Protein AF-A0A840IPG3-F1 (afdb_monomer)

InterPro domains:
  IPR012951 Berberine/berberine-like [PF08031] (21-59)
  IPR016169 FAD-binding, type PCMH, subdomain 2 [G3DSA:3.30.465.10] (33-58)

Structure (mmCIF, N/CA/C/O backbone):
data_AF-A0A840IPG3-F1
#
_entry.id   AF-A0A840IPG3-F1
#
loop_
_atom_site.group_PDB
_atom_site.id
_atom_site.type_symbol
_atom_site.label_atom_id
_atom_site.label_alt_id
_atom_site.label_comp_id
_atom_site.label_asym_id
_atom_site.label_entity_id
_atom_site.label_seq_id
_atom_site.pdbx_PDB_ins_code
_atom_site.Cartn_x
_atom_site.Cartn_y
_atom_site.Cartn_z
_atom_site.occupancy
_atom_site.B_iso_or_equiv
_atom_site.auth_seq_id
_atom_site.auth_comp_id
_atom_site.auth_asym_i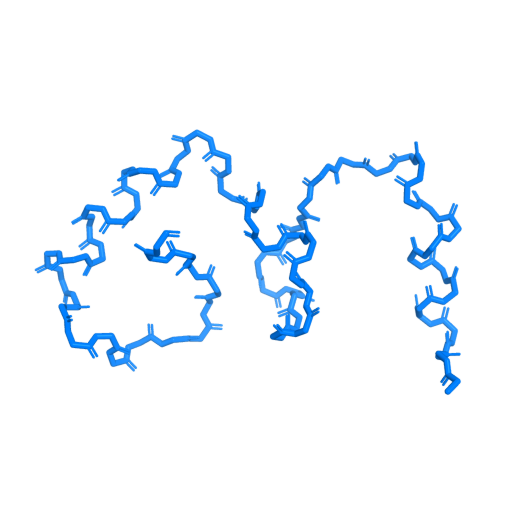d
_atom_site.auth_atom_id
_atom_site.pdbx_PDB_model_num
ATOM 1 N N . MET A 1 1 ? 5.829 -15.752 -16.245 1.00 51.16 1 MET A N 1
ATOM 2 C CA . MET A 1 1 ? 6.342 -14.744 -17.197 1.00 51.16 1 MET A CA 1
ATOM 3 C C . MET A 1 1 ? 5.564 -13.474 -16.939 1.00 51.16 1 MET A C 1
ATOM 5 O O . MET A 1 1 ? 4.343 -13.547 -16.987 1.00 51.16 1 MET A O 1
ATOM 9 N N . GLY A 1 2 ? 6.248 -12.385 -16.587 1.00 67.19 2 GLY A N 1
ATOM 10 C CA . GLY A 1 2 ? 5.592 -11.104 -16.338 1.00 67.19 2 GLY A CA 1
ATOM 11 C C . GLY A 1 2 ? 5.065 -10.488 -17.632 1.00 67.19 2 GLY A C 1
ATOM 12 O O . GLY A 1 2 ? 5.681 -10.646 -18.689 1.00 67.19 2 GLY A O 1
ATOM 13 N N . GLY A 1 3 ? 3.898 -9.857 -17.557 1.00 89.88 3 GLY A N 1
ATOM 14 C CA . GLY A 1 3 ? 3.253 -9.207 -18.697 1.00 89.88 3 GLY A CA 1
ATOM 15 C C . GLY A 1 3 ? 3.906 -7.869 -19.049 1.00 89.88 3 GLY A C 1
ATOM 16 O O . GLY A 1 3 ? 4.902 -7.457 -18.458 1.00 89.88 3 GLY A O 1
ATOM 17 N N . TRP A 1 4 ? 3.307 -7.146 -19.997 1.00 94.62 4 TRP A N 1
ATOM 18 C CA . TRP A 1 4 ? 3.756 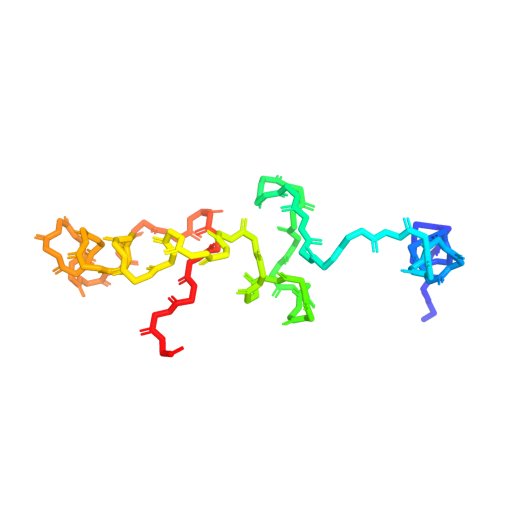-5.800 -20.380 1.00 94.62 4 TRP A CA 1
ATOM 19 C C . TRP A 1 4 ? 3.916 -4.852 -19.174 1.00 94.62 4 TRP A C 1
ATOM 21 O O . TRP A 1 4 ? 4.892 -4.108 -19.108 1.00 94.62 4 TRP A O 1
ATOM 31 N N . ALA A 1 5 ? 2.997 -4.916 -18.204 1.00 90.31 5 ALA A N 1
ATOM 32 C CA . ALA A 1 5 ? 3.024 -4.061 -17.017 1.00 90.31 5 ALA A CA 1
ATOM 33 C C . ALA A 1 5 ? 4.253 -4.325 -16.130 1.00 90.31 5 ALA A C 1
ATOM 35 O O . ALA A 1 5 ? 4.924 -3.380 -15.720 1.00 90.31 5 ALA A O 1
ATOM 36 N N . ASP A 1 6 ? 4.598 -5.595 -15.903 1.00 89.94 6 ASP A N 1
ATOM 37 C CA . ASP A 1 6 ? 5.766 -5.972 -15.099 1.00 89.94 6 ASP A CA 1
ATOM 38 C C . ASP A 1 6 ? 7.062 -5.501 -15.771 1.00 89.94 6 ASP A C 1
ATOM 40 O O . ASP A 1 6 ? 7.937 -4.921 -15.127 1.00 89.94 6 ASP A O 1
ATOM 44 N N . ALA A 1 7 ? 7.163 -5.677 -17.094 1.00 93.88 7 ALA A N 1
ATOM 45 C CA . ALA A 1 7 ? 8.311 -5.220 -17.874 1.00 93.88 7 ALA A CA 1
ATOM 46 C C . ALA A 1 7 ? 8.471 -3.689 -17.840 1.00 93.88 7 ALA A C 1
ATOM 48 O O . ALA A 1 7 ? 9.591 -3.181 -17.722 1.00 93.88 7 ALA A O 1
ATOM 49 N N . ALA A 1 8 ? 7.360 -2.950 -17.909 1.00 93.50 8 ALA A N 1
ATOM 50 C CA . ALA A 1 8 ? 7.360 -1.497 -17.776 1.00 93.50 8 ALA A CA 1
ATOM 51 C C . ALA A 1 8 ? 7.799 -1.060 -16.368 1.00 93.50 8 ALA A C 1
ATOM 53 O O . ALA A 1 8 ? 8.658 -0.187 -16.245 1.00 93.50 8 ALA A O 1
ATOM 54 N N . SER A 1 9 ? 7.276 -1.708 -15.320 1.00 90.62 9 SER A N 1
ATOM 55 C CA 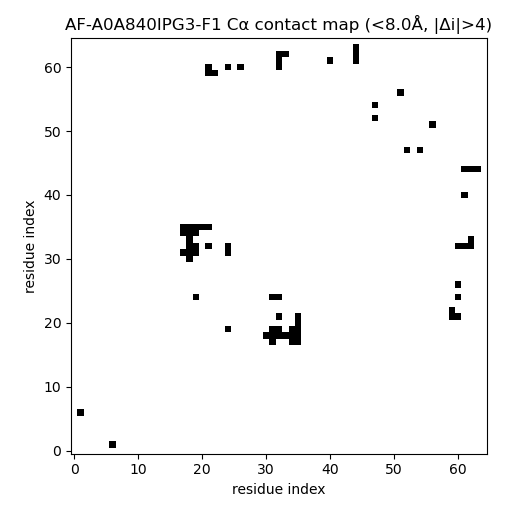. SER A 1 9 ? 7.644 -1.4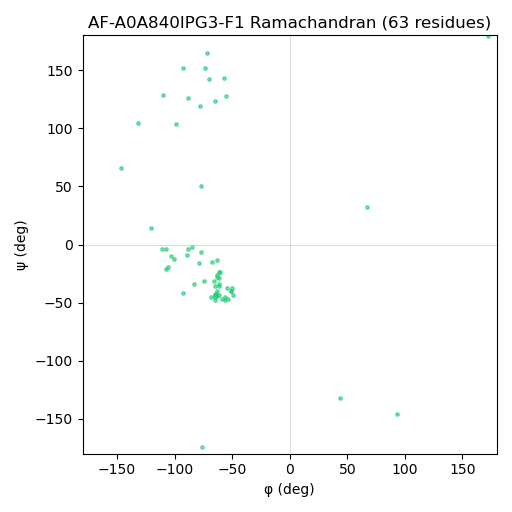28 -13.927 1.00 90.62 9 SER A CA 1
ATOM 56 C C . SER A 1 9 ? 9.141 -1.626 -13.684 1.00 90.62 9 SER A C 1
ATOM 58 O O . SER A 1 9 ? 9.796 -0.750 -13.125 1.00 90.62 9 SER A O 1
ATOM 60 N N . VAL A 1 10 ? 9.712 -2.739 -14.161 1.00 92.31 10 VAL A N 1
ATOM 61 C CA . VAL A 1 10 ? 11.151 -3.029 -14.027 1.00 92.31 10 VAL A CA 1
ATOM 62 C C . VAL A 1 10 ? 12.003 -1.997 -14.766 1.00 92.31 10 VAL A C 1
ATOM 64 O O . VAL A 1 10 ? 12.991 -1.508 -14.223 1.00 92.31 10 VAL A O 1
ATOM 67 N N . THR A 1 11 ? 11.617 -1.634 -15.991 1.00 95.94 11 THR A N 1
AT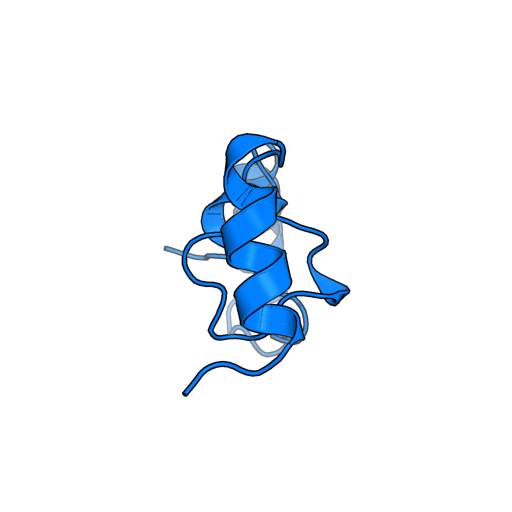OM 68 C CA . THR A 1 11 ? 12.380 -0.685 -16.820 1.00 95.94 11 THR A CA 1
ATOM 69 C C . THR A 1 11 ? 12.414 0.717 -16.207 1.00 95.94 11 THR A C 1
ATOM 71 O O . THR A 1 11 ? 13.423 1.413 -16.300 1.00 95.94 11 THR A O 1
ATOM 74 N N . LEU A 1 12 ? 11.323 1.137 -15.563 1.00 93.94 12 LEU A N 1
ATOM 75 C CA . LEU A 1 12 ? 11.190 2.472 -14.976 1.00 93.94 12 LEU A CA 1
ATOM 76 C C . LEU A 1 12 ? 11.679 2.562 -13.523 1.00 93.94 12 LEU A C 1
ATOM 78 O O . LEU A 1 12 ? 11.801 3.672 -13.007 1.00 93.94 12 LEU A O 1
ATOM 82 N N . ALA A 1 13 ? 11.997 1.439 -12.873 1.00 93.19 13 ALA A N 1
ATOM 83 C CA . ALA A 1 13 ? 12.340 1.389 -11.450 1.00 93.19 13 ALA A CA 1
ATOM 84 C C . ALA A 1 13 ? 13.491 2.338 -11.061 1.00 93.19 13 ALA A C 1
ATOM 86 O O . ALA A 1 13 ? 13.426 2.986 -10.021 1.00 93.19 13 ALA A O 1
ATOM 87 N N . ALA A 1 14 ? 14.508 2.492 -11.917 1.00 94.62 14 ALA A N 1
ATOM 88 C CA . ALA A 1 14 ? 15.653 3.377 -11.661 1.00 94.62 14 ALA A CA 1
ATOM 89 C C . ALA A 1 14 ? 15.304 4.880 -11.653 1.00 94.62 14 ALA A C 1
ATOM 91 O O . ALA A 1 14 ? 16.108 5.700 -11.208 1.00 94.62 14 ALA A O 1
ATOM 92 N N . HIS A 1 15 ? 14.127 5.249 -12.160 1.00 95.94 15 HIS A N 1
ATOM 93 C CA . HIS A 1 15 ? 13.642 6.628 -12.240 1.00 95.94 15 HIS A CA 1
ATOM 94 C C . HIS A 1 15 ? 12.467 6.902 -11.293 1.00 95.94 15 HIS A C 1
ATOM 96 O O . HIS A 1 15 ? 11.992 8.035 -11.221 1.00 95.94 15 HIS A O 1
ATOM 102 N N . ALA A 1 16 ? 11.978 5.878 -10.593 1.00 93.19 16 ALA A N 1
ATOM 103 C CA . ALA A 1 16 ? 10.844 5.978 -9.693 1.00 93.19 16 ALA A CA 1
ATOM 104 C C . ALA A 1 16 ? 11.296 6.264 -8.256 1.00 93.19 16 ALA A C 1
ATOM 106 O O . ALA A 1 16 ? 12.378 5.867 -7.822 1.00 93.19 16 ALA A O 1
ATOM 107 N N . PHE A 1 17 ? 10.432 6.932 -7.492 1.00 92.19 17 PHE A N 1
ATOM 108 C CA . PHE A 1 17 ? 10.581 6.964 -6.042 1.00 92.19 17 PHE A CA 1
ATOM 109 C C . PHE A 1 17 ? 10.187 5.607 -5.439 1.00 92.19 17 PHE A C 1
ATOM 111 O O . PHE A 1 17 ? 9.322 4.930 -6.000 1.00 92.19 17 PHE A O 1
ATOM 118 N N . PRO A 1 18 ? 10.761 5.221 -4.284 1.00 91.50 18 PRO A N 1
ATOM 119 C CA . PRO A 1 18 ? 10.306 4.050 -3.547 1.00 91.50 18 PRO A CA 1
ATOM 120 C C . PRO A 1 18 ? 8.819 4.149 -3.195 1.00 91.50 18 PRO A C 1
ATOM 122 O O . PRO A 1 18 ? 8.321 5.217 -2.835 1.00 91.50 18 PRO A O 1
ATOM 125 N N . GLY A 1 19 ? 8.128 3.014 -3.238 1.00 92.31 19 GLY A N 1
ATOM 126 C CA . GLY A 1 19 ? 6.711 2.928 -2.905 1.00 92.31 19 GLY A CA 1
ATOM 127 C C . GLY A 1 19 ? 5.802 3.063 -4.115 1.00 92.31 19 GLY A C 1
ATOM 128 O O . GLY A 1 19 ? 6.113 2.583 -5.197 1.00 92.31 19 GLY A O 1
ATOM 129 N N . GLY A 1 20 ? 4.641 3.673 -3.905 1.00 92.00 20 GLY A N 1
ATOM 130 C CA . GLY A 1 20 ? 3.610 3.802 -4.923 1.00 92.00 20 GLY A CA 1
ATOM 131 C C . GLY A 1 20 ? 2.325 4.366 -4.336 1.00 92.00 20 GLY A C 1
ATOM 132 O O . GLY A 1 20 ? 2.227 4.646 -3.139 1.00 92.00 20 GLY A O 1
ATOM 133 N N . TYR A 1 21 ? 1.315 4.537 -5.181 1.00 92.06 21 TYR A N 1
ATOM 134 C CA . TYR A 1 21 ? -0.001 4.943 -4.707 1.00 92.06 21 TYR A CA 1
ATOM 135 C C . TYR A 1 21 ? -0.714 3.731 -4.110 1.00 92.06 21 TYR A C 1
ATOM 137 O O . TYR A 1 21 ? -0.968 2.767 -4.824 1.00 92.06 21 TYR A O 1
ATOM 145 N N . ALA A 1 22 ? -1.056 3.785 -2.820 1.00 90.56 22 ALA A N 1
ATOM 146 C CA . ALA A 1 22 ? -1.580 2.639 -2.067 1.00 90.56 22 ALA A CA 1
ATOM 147 C C . ALA A 1 22 ? -2.752 1.921 -2.763 1.00 90.56 22 ALA A C 1
ATOM 149 O O . ALA A 1 22 ? -2.827 0.699 -2.742 1.00 90.56 22 ALA A O 1
ATOM 150 N N . ASN A 1 23 ? -3.634 2.680 -3.425 1.00 89.94 23 ASN A N 1
ATOM 151 C CA . ASN A 1 23 ? -4.813 2.144 -4.115 1.00 89.94 23 ASN A CA 1
ATOM 152 C C . ASN A 1 23 ? -4.499 1.472 -5.468 1.00 89.94 23 ASN A C 1
ATOM 154 O O . ASN A 1 23 ? -5.408 0.938 -6.095 1.00 89.94 23 ASN A O 1
ATOM 158 N N . LEU A 1 24 ? -3.254 1.545 -5.950 1.00 89.62 24 LEU A N 1
ATOM 159 C CA . LEU A 1 24 ? -2.785 0.892 -7.180 1.00 89.62 24 LEU A CA 1
ATOM 160 C C . LEU A 1 24 ? -1.873 -0.306 -6.897 1.00 89.62 24 LEU A C 1
ATOM 162 O O . LEU A 1 24 ? -1.457 -0.981 -7.836 1.00 89.62 24 LEU A O 1
ATOM 166 N N . LEU A 1 25 ? -1.543 -0.565 -5.629 1.00 88.88 25 LEU A N 1
ATOM 167 C CA . LEU A 1 25 ? -0.685 -1.682 -5.263 1.00 88.88 25 LEU A CA 1
ATOM 168 C C . LEU A 1 25 ? -1.515 -2.941 -5.046 1.00 88.88 25 LEU A C 1
ATOM 170 O O . LEU A 1 25 ? -2.453 -2.962 -4.250 1.00 88.88 25 LEU A O 1
ATOM 174 N N . GLY A 1 26 ? -1.128 -4.002 -5.748 1.00 85.69 26 GLY A N 1
ATOM 175 C CA . GLY A 1 26 ? -1.564 -5.351 -5.420 1.00 85.69 26 GLY A CA 1
ATOM 176 C C . GLY A 1 26 ? -0.890 -5.859 -4.138 1.00 85.69 26 GLY A C 1
ATOM 177 O O . GLY A 1 26 ? 0.125 -5.302 -3.709 1.00 85.69 26 GLY A O 1
ATOM 178 N N . PRO A 1 27 ? -1.410 -6.944 -3.542 1.00 83.56 27 PRO A N 1
ATOM 179 C CA . PRO A 1 27 ? -0.843 -7.534 -2.326 1.00 83.56 27 PRO A CA 1
ATOM 180 C C . PRO A 1 27 ? 0.607 -8.017 -2.504 1.00 83.56 27 PRO A C 1
ATOM 182 O O . PRO A 1 27 ? 1.350 -8.078 -1.529 1.00 83.56 27 PRO A O 1
ATOM 185 N N . ASP A 1 28 ? 1.023 -8.303 -3.740 1.00 87.19 28 ASP A N 1
ATOM 186 C CA . ASP A 1 28 ? 2.355 -8.824 -4.064 1.00 87.19 28 ASP A CA 1
ATOM 187 C C . ASP A 1 28 ? 3.431 -7.731 -4.224 1.00 87.19 28 ASP A C 1
ATOM 189 O O . ASP A 1 28 ? 4.603 -8.048 -4.422 1.00 87.19 28 ASP A O 1
ATOM 193 N N . ALA A 1 29 ? 3.075 -6.443 -4.111 1.00 89.88 29 ALA A N 1
ATOM 194 C CA . ALA A 1 29 ? 4.002 -5.307 -4.222 1.00 89.88 29 ALA A CA 1
ATOM 195 C C . ALA A 1 29 ? 4.844 -5.106 -2.941 1.00 89.88 29 ALA A C 1
ATOM 197 O O . ALA A 1 29 ? 4.891 -4.019 -2.357 1.00 89.88 29 ALA A O 1
ATOM 198 N N . ALA A 1 30 ? 5.468 -6.184 -2.459 1.00 88.00 30 ALA A N 1
ATOM 199 C CA . ALA A 1 30 ? 6.146 -6.256 -1.166 1.00 88.00 30 ALA A CA 1
ATOM 200 C C . ALA A 1 30 ? 7.345 -5.299 -1.038 1.00 88.00 30 ALA A C 1
ATOM 202 O O . ALA A 1 30 ? 7.683 -4.881 0.066 1.00 88.00 30 ALA A O 1
ATOM 203 N N . ASP A 1 31 ? 7.968 -4.938 -2.157 1.00 90.56 31 ASP A N 1
ATOM 204 C CA . ASP A 1 31 ? 9.046 -3.954 -2.249 1.00 90.56 31 ASP A CA 1
ATOM 205 C C . ASP A 1 31 ? 8.540 -2.510 -2.105 1.00 90.56 31 ASP A C 1
ATOM 207 O O . ASP A 1 31 ? 9.241 -1.662 -1.564 1.00 90.56 31 ASP A O 1
ATOM 211 N N . GLN A 1 32 ? 7.312 -2.223 -2.543 1.00 93.19 32 GLN A N 1
ATOM 212 C CA . GLN A 1 32 ? 6.736 -0.875 -2.550 1.00 93.19 32 GLN A CA 1
ATOM 213 C C . GLN A 1 32 ? 5.927 -0.573 -1.284 1.00 93.19 32 GLN A C 1
ATOM 215 O O . GLN A 1 32 ? 6.031 0.519 -0.721 1.00 93.19 32 GLN A O 1
A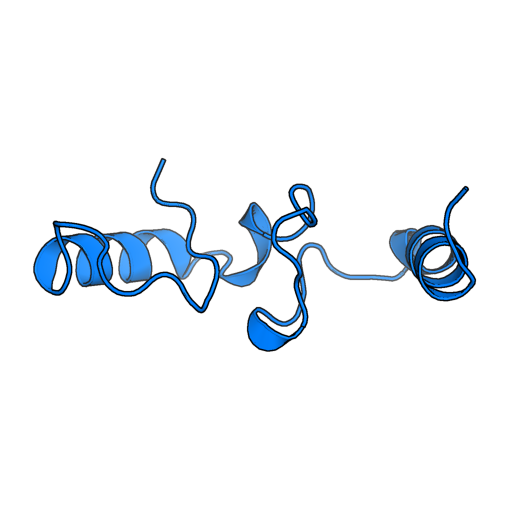TOM 220 N N . ILE A 1 33 ? 5.137 -1.536 -0.806 1.00 93.94 33 ILE A N 1
ATOM 221 C CA . ILE A 1 33 ? 4.221 -1.380 0.336 1.00 93.94 33 ILE A CA 1
ATOM 222 C C . ILE A 1 33 ? 4.883 -0.738 1.582 1.00 93.94 33 ILE A C 1
ATOM 224 O O . ILE A 1 33 ? 4.278 0.174 2.155 1.00 93.94 33 ILE A O 1
ATOM 228 N N . PRO A 1 34 ? 6.115 -1.107 1.996 1.00 92.94 34 PRO A N 1
ATOM 229 C CA . PRO A 1 34 ? 6.784 -0.491 3.149 1.00 92.94 34 PRO A CA 1
ATOM 230 C C . PRO A 1 34 ? 7.043 1.016 3.014 1.00 92.94 34 PRO A C 1
ATOM 232 O O . PRO A 1 34 ? 7.174 1.710 4.022 1.00 92.94 34 PRO A O 1
ATOM 235 N N . HIS A 1 35 ? 7.108 1.534 1.787 1.00 94.69 35 HIS A N 1
ATOM 236 C CA . HIS A 1 35 ? 7.495 2.916 1.501 1.00 94.69 35 HIS A CA 1
ATOM 237 C C . HIS A 1 35 ? 6.310 3.849 1.218 1.00 94.69 35 HIS A C 1
ATOM 239 O O . HIS A 1 35 ? 6.478 5.064 1.269 1.00 94.69 35 HIS A O 1
ATOM 245 N N . VAL A 1 36 ? 5.104 3.310 0.997 1.00 94.25 36 VAL A N 1
ATOM 246 C CA . VAL A 1 36 ? 3.883 4.060 0.625 1.00 94.25 36 VAL A CA 1
ATOM 247 C C . VAL A 1 36 ? 3.589 5.247 1.547 1.00 94.25 36 VAL A C 1
ATOM 249 O O . VAL A 1 36 ? 3.162 6.306 1.091 1.00 94.25 36 VAL A O 1
ATOM 252 N N . HIS A 1 37 ? 3.791 5.073 2.854 1.00 93.88 37 HIS A N 1
ATOM 253 C CA . HIS A 1 37 ? 3.438 6.085 3.852 1.00 93.88 37 HIS A CA 1
ATOM 254 C C . HIS A 1 37 ? 4.632 6.879 4.389 1.00 93.88 37 HIS A C 1
ATOM 256 O O . HIS A 1 37 ? 4.414 7.874 5.086 1.00 93.88 37 HIS A O 1
ATOM 262 N N . GLY A 1 38 ? 5.865 6.463 4.076 1.00 92.75 38 GLY A N 1
ATOM 263 C CA . GLY A 1 38 ? 7.091 7.065 4.604 1.00 92.75 38 GLY A CA 1
ATOM 264 C C . GLY A 1 38 ? 7.007 7.351 6.109 1.00 92.75 38 GLY A C 1
ATOM 265 O O . GLY A 1 38 ? 6.516 6.533 6.891 1.00 92.75 38 GLY A O 1
ATOM 266 N N . ASP A 1 39 ? 7.393 8.563 6.499 1.00 95.44 39 ASP A N 1
ATOM 267 C CA . ASP A 1 39 ? 7.421 9.018 7.896 1.00 95.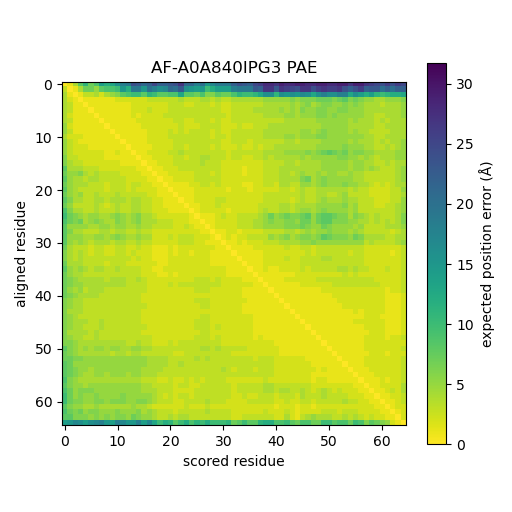44 39 ASP A CA 1
ATOM 268 C C . ASP A 1 39 ? 6.042 9.069 8.578 1.00 95.44 39 ASP A C 1
ATOM 270 O O . ASP A 1 39 ? 5.951 9.157 9.804 1.00 95.44 39 ASP A O 1
ATOM 274 N N . ASN A 1 40 ? 4.943 8.977 7.821 1.00 95.62 40 ASN A N 1
ATOM 275 C CA . ASN A 1 40 ? 3.599 8.916 8.398 1.00 95.62 40 ASN A CA 1
ATOM 276 C C . ASN A 1 40 ? 3.248 7.522 8.936 1.00 95.62 40 ASN A C 1
ATOM 278 O O . ASN A 1 40 ? 2.297 7.396 9.716 1.00 95.62 40 ASN A O 1
ATOM 282 N N . LEU A 1 41 ? 3.994 6.479 8.553 1.00 95.38 41 LEU A N 1
ATOM 283 C CA . LEU A 1 41 ? 3.693 5.091 8.905 1.00 95.38 41 LEU A CA 1
ATOM 284 C C . LEU A 1 41 ? 3.529 4.869 10.423 1.00 95.38 41 LEU A C 1
ATOM 286 O O . LEU A 1 41 ? 2.510 4.295 10.816 1.00 95.38 41 LEU A O 1
ATOM 290 N N . PRO A 1 42 ? 4.414 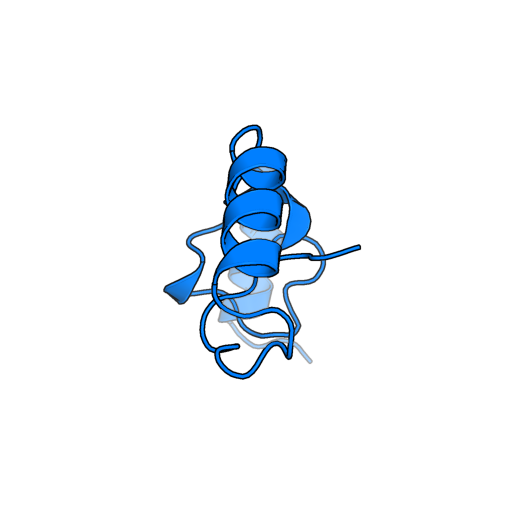5.368 11.314 1.00 96.75 42 PRO A N 1
ATOM 291 C CA . PRO A 1 42 ? 4.251 5.171 12.756 1.00 96.75 42 PRO A CA 1
ATOM 292 C C . PRO A 1 42 ? 2.962 5.795 13.309 1.00 96.75 42 PRO A C 1
ATOM 294 O O . PRO A 1 42 ? 2.317 5.230 14.197 1.00 96.75 42 PRO A O 1
ATOM 297 N N . ARG A 1 43 ? 2.552 6.954 12.774 1.00 97.88 43 ARG A N 1
ATOM 298 C CA . ARG A 1 43 ? 1.304 7.620 13.171 1.00 97.88 43 ARG A CA 1
ATOM 299 C C . ARG A 1 43 ? 0.088 6.811 12.724 1.00 97.88 43 ARG A C 1
ATOM 301 O O . ARG A 1 43 ? -0.833 6.629 13.518 1.00 97.88 43 ARG A O 1
ATOM 308 N N . LEU A 1 44 ? 0.090 6.324 11.484 1.00 97.12 44 LEU A N 1
ATOM 309 C CA . LEU A 1 44 ? -1.006 5.522 10.940 1.00 97.12 44 LEU A CA 1
ATOM 310 C C . LEU A 1 44 ? -1.154 4.187 11.677 1.00 97.12 44 LEU A C 1
ATOM 312 O O . LEU A 1 44 ? -2.271 3.842 12.050 1.00 97.12 44 LEU A O 1
ATOM 316 N N . ARG A 1 45 ? -0.048 3.497 11.991 1.00 97.12 45 ARG A N 1
ATOM 317 C CA . ARG A 1 45 ? -0.058 2.271 12.814 1.00 97.12 45 ARG A CA 1
ATOM 318 C C . ARG A 1 45 ? -0.706 2.504 14.178 1.00 97.12 45 ARG A C 1
ATOM 320 O O . ARG A 1 45 ? -1.551 1.718 14.597 1.00 97.12 45 ARG A O 1
ATOM 327 N N . ARG A 1 46 ? -0.362 3.608 14.855 1.00 98.00 46 ARG A N 1
ATOM 328 C CA . ARG A 1 46 ? -0.960 3.961 16.155 1.00 98.00 46 ARG A CA 1
ATOM 329 C C . ARG A 1 46 ? -2.470 4.170 16.054 1.00 98.00 46 ARG A C 1
ATOM 331 O O . ARG A 1 46 ? -3.201 3.700 16.916 1.00 98.00 46 ARG A O 1
ATOM 338 N N . ILE A 1 47 ? -2.930 4.866 15.014 1.00 98.00 47 ILE A N 1
ATOM 339 C CA . ILE A 1 47 ? -4.364 5.077 14.779 1.00 98.00 47 ILE A CA 1
ATOM 340 C C . ILE A 1 47 ? -5.044 3.739 14.489 1.00 98.00 47 ILE A C 1
ATOM 342 O O . ILE A 1 47 ? -6.044 3.431 15.125 1.00 98.00 47 ILE A O 1
ATOM 346 N N . LYS A 1 48 ? -4.476 2.925 13.592 1.00 97.69 48 LYS A N 1
ATOM 347 C CA . LYS A 1 48 ? -5.011 1.612 13.221 1.00 97.69 48 LYS A CA 1
ATOM 348 C C . LYS A 1 48 ? -5.184 0.704 14.436 1.00 97.69 48 LYS A C 1
ATOM 350 O O . LYS A 1 48 ? -6.268 0.175 14.629 1.00 97.69 48 LYS A O 1
ATOM 355 N N . ALA A 1 49 ? -4.166 0.609 15.288 1.00 97.00 49 ALA A N 1
ATOM 356 C CA . ALA A 1 49 ? -4.231 -0.175 16.519 1.00 97.00 49 ALA A CA 1
ATOM 357 C C . ALA A 1 49 ? -5.312 0.320 17.500 1.00 97.00 49 ALA A C 1
ATOM 359 O O . ALA A 1 49 ? -5.844 -0.475 18.267 1.00 97.00 49 ALA A O 1
ATOM 360 N N . ALA A 1 50 ? -5.644 1.616 17.487 1.00 98.12 50 ALA A N 1
ATOM 361 C CA . ALA A 1 50 ? -6.668 2.186 18.360 1.00 98.12 50 ALA A CA 1
ATOM 362 C C . ALA A 1 50 ? -8.098 2.013 17.819 1.00 98.12 50 ALA A C 1
ATOM 364 O O . ALA A 1 50 ? -9.025 1.875 18.612 1.00 98.12 50 ALA A O 1
ATOM 365 N N . VAL A 1 51 ? -8.290 2.061 16.494 1.00 98.00 51 VAL A N 1
ATOM 366 C CA . VAL A 1 51 ? -9.632 2.078 15.871 1.00 98.00 51 VAL A CA 1
ATOM 367 C C . VAL A 1 51 ? -10.036 0.762 15.206 1.00 98.00 51 VAL A C 1
ATOM 369 O O . VAL A 1 51 ? -11.219 0.552 14.970 1.00 98.00 51 VAL A O 1
ATOM 372 N N . ASP A 1 52 ? -9.078 -0.107 14.885 1.00 97.81 52 ASP A N 1
ATOM 373 C CA . ASP A 1 52 ? -9.301 -1.422 14.274 1.00 97.81 52 ASP A CA 1
ATOM 374 C C . ASP A 1 52 ? -8.243 -2.431 14.772 1.00 97.81 52 ASP A C 1
ATOM 376 O O . ASP A 1 52 ? -7.378 -2.861 13.998 1.00 97.81 52 ASP A O 1
ATOM 380 N N . PRO A 1 53 ? -8.257 -2.763 16.080 1.00 96.12 53 PRO A N 1
ATOM 381 C CA . PRO A 1 53 ? -7.267 -3.649 16.699 1.00 96.12 53 PRO A CA 1
ATOM 382 C C . PRO A 1 53 ? -7.298 -5.075 16.135 1.00 96.12 53 PRO A C 1
ATOM 384 O O . PRO A 1 53 ? -6.261 -5.733 16.098 1.00 96.12 53 PRO A O 1
ATOM 387 N N . ASP A 1 54 ? -8.460 -5.524 15.658 1.00 96.38 54 ASP A N 1
ATOM 388 C CA . ASP A 1 54 ? -8.655 -6.860 15.088 1.00 96.38 54 ASP A CA 1
ATOM 389 C C . ASP A 1 54 ? -8.361 -6.911 13.577 1.00 96.38 54 ASP A C 1
ATOM 391 O O . ASP A 1 54 ? -8.405 -7.978 12.966 1.00 96.38 54 ASP A O 1
ATOM 395 N N . GLY A 1 55 ? -8.044 -5.766 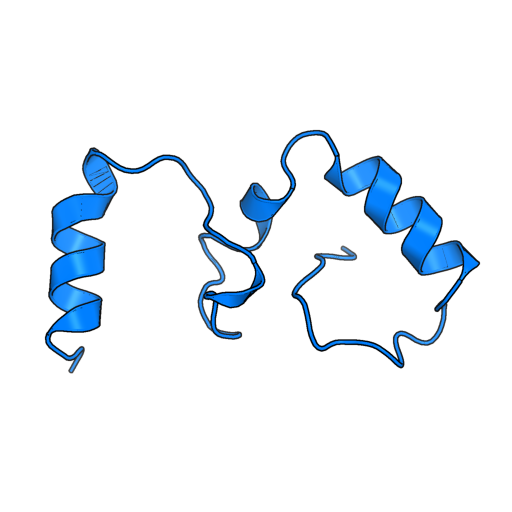12.958 1.00 94.00 55 GLY A N 1
ATOM 396 C CA . GLY A 1 55 ? -7.641 -5.687 11.554 1.00 94.00 55 GLY A CA 1
ATOM 397 C C . GLY A 1 55 ? -8.748 -6.037 10.557 1.00 94.00 55 GLY A C 1
ATOM 398 O O . GLY A 1 55 ? -8.454 -6.555 9.481 1.00 94.00 55 GLY A O 1
ATOM 399 N N . VAL A 1 56 ? -10.009 -5.744 10.883 1.00 96.75 56 VAL A N 1
ATOM 400 C CA . VAL A 1 56 ? -11.176 -6.060 10.043 1.00 96.75 56 VAL A CA 1
ATOM 401 C C . VAL A 1 56 ? -11.105 -5.343 8.689 1.00 96.75 56 VAL A C 1
ATOM 403 O O . VAL A 1 56 ? -11.518 -5.891 7.666 1.00 96.75 56 VAL A O 1
ATOM 406 N N . PHE A 1 57 ? -10.554 -4.126 8.645 1.00 93.81 57 PHE A N 1
ATOM 407 C CA . PHE A 1 57 ? -10.455 -3.334 7.417 1.00 93.81 57 PHE A CA 1
ATOM 408 C C . PHE A 1 57 ? -9.067 -3.450 6.771 1.00 93.81 57 PHE A C 1
ATOM 410 O O . PHE A 1 57 ? -8.124 -2.787 7.200 1.00 93.81 57 PHE A O 1
ATOM 417 N N . ALA A 1 58 ? -8.937 -4.229 5.694 1.00 90.75 58 ALA A N 1
ATOM 418 C CA . ALA A 1 58 ? -7.640 -4.535 5.066 1.00 90.75 58 ALA A CA 1
ATOM 419 C C . ALA A 1 58 ? -7.507 -4.105 3.587 1.00 90.75 58 ALA A C 1
ATOM 421 O O . ALA A 1 58 ? -6.593 -4.541 2.897 1.00 90.75 58 ALA A O 1
ATOM 422 N N . ALA A 1 59 ? -8.413 -3.259 3.081 1.00 89.62 59 ALA A N 1
ATOM 423 C CA . ALA A 1 59 ? -8.457 -2.901 1.657 1.00 89.62 59 ALA A CA 1
ATOM 424 C C . ALA A 1 59 ? -7.237 -2.098 1.166 1.00 89.62 59 ALA A C 1
ATOM 426 O O . ALA A 1 59 ? -6.848 -2.221 0.009 1.00 89.62 59 ALA A O 1
ATOM 427 N N . THR A 1 60 ? -6.642 -1.274 2.032 1.00 89.75 60 THR A N 1
ATOM 428 C CA . THR A 1 60 ? -5.428 -0.508 1.726 1.00 89.75 60 THR A CA 1
ATOM 429 C C . THR A 1 60 ? -4.270 -1.090 2.534 1.00 89.75 60 THR A C 1
ATOM 431 O O . THR A 1 60 ? -4.415 -1.228 3.754 1.00 89.75 60 THR A O 1
ATOM 434 N N . PRO A 1 61 ? -3.129 -1.423 1.903 1.00 88.69 61 PRO A N 1
ATOM 435 C CA . PRO A 1 61 ? -2.013 -2.029 2.610 1.00 88.69 61 PRO A CA 1
ATOM 436 C C . PRO A 1 61 ? -1.441 -1.054 3.643 1.00 88.69 61 PRO A C 1
ATOM 438 O O . PRO A 1 61 ? -1.021 0.052 3.312 1.00 88.69 61 PRO A O 1
ATOM 441 N N . LEU A 1 62 ? -1.402 -1.491 4.901 1.00 92.62 62 LEU A N 1
ATOM 442 C CA . LEU A 1 62 ? -0.739 -0.792 5.994 1.00 92.62 62 LEU A CA 1
ATOM 443 C C . LEU A 1 62 ? 0.119 -1.811 6.752 1.00 92.62 62 LEU A C 1
ATOM 445 O O . LEU A 1 62 ? -0.432 -2.627 7.490 1.00 92.62 62 LEU A O 1
ATOM 449 N N . PRO A 1 63 ? 1.451 -1.796 6.580 1.00 91.56 63 PRO A N 1
ATOM 450 C CA . PRO A 1 63 ? 2.343 -2.648 7.356 1.00 91.56 63 PRO A CA 1
ATOM 451 C C . PRO A 1 63 ? 2.125 -2.414 8.850 1.00 91.56 63 PRO A C 1
ATOM 453 O O . PRO A 1 63 ? 2.154 -1.266 9.295 1.00 91.56 63 PRO A O 1
ATOM 456 N N . MET A 1 64 ? 1.899 -3.482 9.616 1.00 90.25 64 MET A N 1
ATOM 457 C CA . MET A 1 64 ? 1.650 -3.407 11.066 1.00 90.25 64 MET A CA 1
ATOM 458 C C . MET A 1 64 ? 2.830 -3.908 11.907 1.00 90.25 64 MET A C 1
ATOM 460 O O . MET A 1 64 ? 2.965 -3.498 13.057 1.00 90.25 64 MET A O 1
ATOM 464 N N . THR A 1 65 ? 3.707 -4.725 11.321 1.00 77.62 65 THR A N 1
ATOM 465 C CA . THR A 1 65 ? 4.987 -5.194 11.884 1.00 77.62 65 THR A CA 1
ATOM 466 C C . THR A 1 65 ? 6.133 -4.347 11.369 1.00 77.62 65 THR A C 1
ATOM 468 O O . THR A 1 65 ? 6.181 -4.118 10.141 1.00 77.62 65 THR A O 1
#

Secondary structure (DSSP, 8-state):
---HHHHHHHHHGGGSPSS--GGG--TT-TTTGGGTTGGGHHHHHHHHHHH-TT----SS-----

Organism: NCBI:txid1181879

Mean predicted aligned error: 3.64 Å

pLDDT: mean 91.81, std 7.06, range [51.16, 98.12]

Solvent-accessible surface area (backbone atoms only — not comparable to full-atom values): 4258 Å² total; per-residue (Å²): 132,78,54,73,68,51,55,52,51,63,71,44,49,89,78,52,74,81,30,57,60,58,93,77,57,59,93,82,41,68,84,24,58,81,38,48,54,52,90,50,41,68,61,51,43,54,50,41,57,74,78,41,70,84,56,83,82,66,91,58,82,70,79,84,123

Radius of gyration: 13.88 Å; Cα contacts (8 Å, |Δi|>4): 36; chains: 1; bounding box: 27×24×39 Å

Sequence (65 aa):
MGGWADAASVTLAAHAFPGGYANLLGPDAADQIPHVHGDNLPRLRRIKAAVDPDGVFAATPLPMT

Foldseek 3Di:
DDDPVVVVCVVCVVVDDAADAQQPDDPPVVRRLVPNQPPCLVVVLVVCCVPPVVPPDCNGRRDND